Protein AF-H6RFA7-F1 (afdb_monomer_lite)

Secondary structure (DSSP, 8-state):
-------EEEEEE--EEEEETTEEEEEEEEEEEEEEETTEEEEEEEEEEEEEETTT--EEEEEEEEEEEEEEESSSSEEEEEEEE--SEE-TTS-----GGG-SEEEEEEE--

Foldseek 3Di:
DDPPQPKDKDWDWDWDWDDDPQKIKIKIWTKIWIDRGVFKIKIWTKMWMWIARPVVRDIHTAWIWTKIKMKGDPDPFKIKMKMAIDTPDGDPPPPPDPDVRPDRMDIDIGGHD

Structure (mmCIF, N/CA/C/O backbone):
data_AF-H6RFA7-F1
#
_entry.id   AF-H6RFA7-F1
#
loop_
_atom_site.group_PDB
_atom_site.id
_atom_site.type_symbol
_atom_site.label_atom_id
_atom_site.label_alt_id
_atom_site.label_comp_id
_atom_site.label_asym_id
_atom_site.label_entity_id
_atom_site.label_seq_id
_atom_site.pdbx_PDB_ins_code
_atom_site.Cartn_x
_atom_site.Cartn_y
_atom_site.Cartn_z
_atom_site.occupancy
_atom_site.B_iso_or_equiv
_atom_site.auth_seq_id
_atom_site.auth_comp_id
_atom_site.auth_asym_id
_atom_site.auth_atom_id
_atom_site.pdbx_PDB_model_num
ATOM 1 N N . MET A 1 1 ? -9.855 -0.961 38.228 1.00 38.34 1 MET A N 1
ATOM 2 C CA . MET A 1 1 ? -9.741 -1.545 36.874 1.00 38.34 1 MET A CA 1
ATOM 3 C C . MET A 1 1 ? -9.277 -0.447 35.928 1.00 38.34 1 MET A C 1
ATOM 5 O O . MET A 1 1 ? -10.083 0.374 35.522 1.00 38.34 1 MET A O 1
ATOM 9 N N . GLY 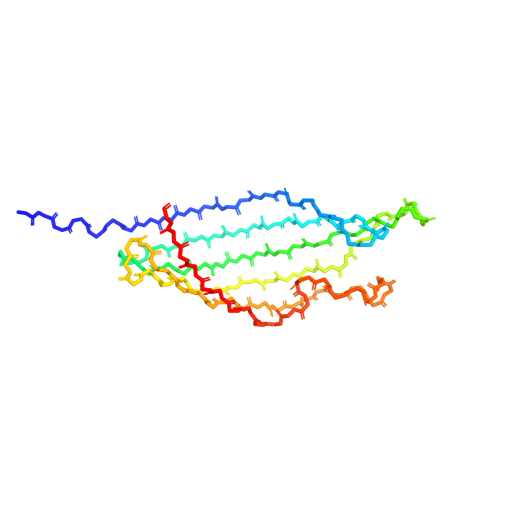A 1 2 ? -7.968 -0.342 35.689 1.00 34.75 2 GLY A N 1
ATOM 10 C CA . GLY A 1 2 ? -7.405 0.708 34.838 1.00 34.75 2 GLY A CA 1
ATOM 11 C C . GLY A 1 2 ? -7.477 0.302 33.371 1.00 34.75 2 GLY A C 1
ATOM 12 O O . GLY A 1 2 ? -6.811 -0.646 32.959 1.00 34.75 2 GLY A O 1
ATOM 13 N N . THR A 1 3 ? -8.279 1.000 32.574 1.00 41.69 3 THR A N 1
ATOM 14 C CA . THR A 1 3 ? -8.245 0.885 31.115 1.00 41.69 3 THR A CA 1
ATOM 15 C C . THR A 1 3 ? -6.949 1.508 30.612 1.00 41.69 3 THR A C 1
ATOM 17 O O . THR A 1 3 ? -6.880 2.705 30.350 1.00 41.69 3 THR A O 1
ATOM 20 N N . SER A 1 4 ? -5.900 0.694 30.490 1.00 42.69 4 SER A N 1
ATOM 21 C CA . SER A 1 4 ? -4.739 1.044 29.677 1.00 42.69 4 SER A CA 1
ATOM 22 C C . SER A 1 4 ? -5.221 1.255 28.235 1.00 42.69 4 SER A C 1
ATOM 24 O O . SER A 1 4 ? -5.472 0.302 27.486 1.00 42.69 4 SER A O 1
ATOM 26 N N . LEU A 1 5 ? -5.404 2.523 27.863 1.00 53.88 5 LEU A N 1
ATOM 27 C CA . LEU A 1 5 ? -5.367 3.002 26.484 1.00 53.88 5 LEU A CA 1
ATOM 28 C C . LEU A 1 5 ? -3.914 2.859 26.030 1.00 53.88 5 LEU A C 1
ATOM 30 O O . LEU A 1 5 ? -3.121 3.792 26.087 1.00 53.88 5 LEU A O 1
ATOM 34 N N . GLY A 1 6 ? -3.522 1.625 25.720 1.00 57.94 6 GLY A N 1
ATOM 35 C CA . GLY A 1 6 ? -2.180 1.315 25.257 1.00 57.94 6 GLY A CA 1
ATOM 36 C C . GLY A 1 6 ? -2.019 1.820 23.834 1.00 57.94 6 GLY A C 1
ATOM 37 O O . GLY A 1 6 ? -2.278 1.071 22.894 1.00 57.94 6 GLY A O 1
ATOM 38 N N . TYR A 1 7 ? -1.625 3.082 23.686 1.00 69.75 7 TYR A N 1
ATOM 39 C CA . TYR A 1 7 ? -1.126 3.604 22.423 1.00 69.75 7 TYR A CA 1
ATOM 40 C C . TYR A 1 7 ? 0.082 2.767 21.996 1.00 69.75 7 TYR A C 1
ATOM 42 O O . TYR A 1 7 ? 0.951 2.464 22.818 1.00 69.75 7 TYR A O 1
ATOM 50 N N . LYS A 1 8 ? 0.135 2.369 20.725 1.00 83.75 8 LYS A N 1
ATOM 51 C CA . LYS A 1 8 ? 1.265 1.609 20.175 1.00 83.75 8 LYS A CA 1
ATOM 52 C C . LYS A 1 8 ? 1.746 2.258 18.892 1.00 83.75 8 LYS A C 1
ATOM 54 O O . LYS A 1 8 ? 0.946 2.564 18.014 1.00 83.75 8 LYS A O 1
ATOM 59 N N . SER A 1 9 ? 3.053 2.438 18.782 1.00 86.44 9 SER A N 1
ATOM 60 C CA . SER A 1 9 ? 3.719 2.840 17.547 1.00 86.44 9 SER A CA 1
ATOM 61 C C . SER A 1 9 ? 4.681 1.744 17.114 1.00 86.44 9 SER A C 1
ATOM 63 O O . SER A 1 9 ? 5.402 1.198 17.949 1.00 86.44 9 SER A O 1
ATOM 65 N N . SER A 1 10 ? 4.720 1.441 15.822 1.00 90.69 10 SER A N 1
ATOM 66 C CA . SER A 1 10 ? 5.662 0.480 15.249 1.00 90.69 10 SER A CA 1
ATOM 67 C C . SER A 1 10 ? 6.163 0.961 13.896 1.00 90.69 10 SER A C 1
ATOM 69 O O . SER A 1 10 ? 5.398 1.529 13.118 1.00 90.69 10 SER A O 1
ATOM 71 N N . LEU A 1 11 ? 7.427 0.681 13.600 1.00 88.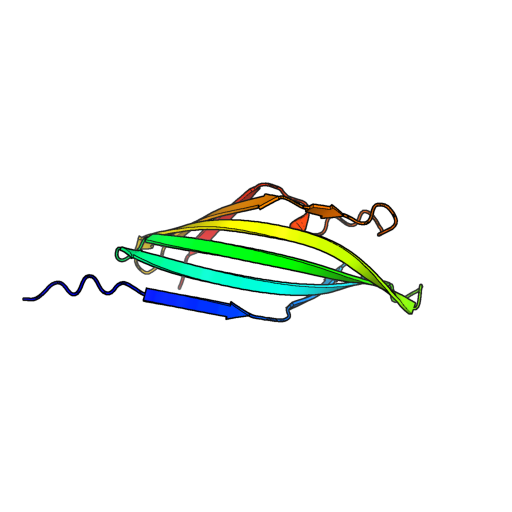69 11 LEU A N 1
ATOM 72 C CA . LEU A 1 11 ? 8.002 0.848 12.272 1.00 88.69 11 LEU A CA 1
ATOM 73 C C . LEU A 1 11 ? 8.131 -0.533 11.626 1.00 88.69 11 LEU A C 1
ATOM 75 O O . LEU A 1 11 ? 8.729 -1.434 12.208 1.00 88.69 11 LEU A O 1
ATOM 79 N N . GLN A 1 12 ? 7.559 -0.695 10.440 1.00 86.19 12 GLN A N 1
ATOM 80 C CA . GLN A 1 12 ? 7.626 -1.905 9.637 1.00 86.19 12 GLN A CA 1
ATOM 81 C C . GLN A 1 12 ? 8.448 -1.610 8.385 1.00 86.19 12 GLN A C 1
ATOM 83 O O . GLN A 1 12 ? 8.031 -0.834 7.530 1.00 86.19 12 GLN A O 1
ATOM 88 N N . GLY A 1 13 ? 9.618 -2.232 8.296 1.00 88.69 13 GLY A N 1
ATOM 89 C CA . GLY A 1 13 ? 10.430 -2.284 7.085 1.00 88.69 13 GLY A CA 1
ATOM 90 C C . GLY A 1 13 ? 10.468 -3.710 6.548 1.00 88.69 13 GLY A C 1
ATOM 91 O O . GLY A 1 13 ? 10.364 -4.660 7.328 1.00 88.69 13 GLY A O 1
ATOM 92 N N . GLY A 1 14 ? 10.627 -3.879 5.240 1.00 87.06 14 GLY A N 1
ATOM 93 C CA . GLY A 1 14 ? 10.772 -5.209 4.660 1.00 87.06 14 GLY A CA 1
ATOM 94 C C . GLY A 1 14 ? 11.245 -5.199 3.218 1.00 87.06 14 GLY A C 1
ATOM 95 O O . GLY A 1 14 ? 11.379 -4.150 2.595 1.00 87.06 14 GLY A O 1
ATOM 96 N N . ILE A 1 15 ? 11.481 -6.403 2.707 1.00 86.81 15 ILE A N 1
ATOM 97 C CA . ILE A 1 15 ? 11.696 -6.676 1.290 1.00 86.81 15 ILE A CA 1
ATOM 98 C C . ILE A 1 15 ? 10.753 -7.826 0.943 1.00 86.81 15 ILE A C 1
ATOM 100 O O . ILE A 1 15 ? 10.861 -8.911 1.513 1.00 86.81 15 ILE A O 1
ATOM 104 N N . SER A 1 16 ? 9.810 -7.570 0.046 1.00 83.12 16 SER A N 1
ATOM 105 C CA . SER A 1 16 ? 8.929 -8.574 -0.535 1.00 83.12 16 SER A CA 1
ATOM 106 C C . SER A 1 16 ? 9.411 -8.866 -1.946 1.00 83.12 16 SER A C 1
ATOM 108 O O . SER A 1 16 ? 9.670 -7.949 -2.721 1.00 83.12 16 SER A O 1
ATOM 110 N N . ARG A 1 17 ? 9.566 -10.145 -2.274 1.00 84.19 17 ARG A N 1
ATOM 111 C CA . ARG A 1 17 ? 9.975 -10.595 -3.601 1.00 84.19 17 ARG A CA 1
ATOM 112 C C . ARG A 1 17 ? 8.857 -11.444 -4.173 1.00 84.19 17 ARG A C 1
ATOM 114 O O . ARG A 1 17 ? 8.489 -12.455 -3.577 1.00 84.19 17 ARG A O 1
ATOM 121 N N . SER A 1 18 ? 8.350 -11.056 -5.328 1.00 82.00 18 SER A N 1
ATOM 122 C CA . SER A 1 18 ? 7.327 -11.791 -6.059 1.00 82.00 18 SER A CA 1
ATOM 123 C C . SER A 1 18 ? 7.753 -11.975 -7.512 1.00 82.00 18 SER A C 1
ATOM 125 O O . SER A 1 18 ? 8.694 -11.351 -8.001 1.00 82.00 18 SER A O 1
ATOM 127 N N . ARG A 1 19 ? 7.100 -12.907 -8.203 1.00 79.12 19 ARG A N 1
ATOM 128 C CA . ARG A 1 19 ? 7.314 -13.141 -9.630 1.00 79.12 19 ARG A CA 1
ATOM 129 C C . ARG A 1 19 ? 6.005 -12.878 -10.353 1.00 79.12 19 ARG A C 1
ATOM 131 O O . ARG A 1 19 ? 4.987 -13.460 -9.986 1.00 79.12 19 ARG A O 1
ATOM 138 N N . VAL A 1 20 ? 6.045 -12.035 -11.378 1.00 73.88 20 VAL A N 1
ATOM 139 C CA . VAL A 1 20 ? 4.888 -11.704 -12.213 1.00 73.88 20 VAL A CA 1
ATOM 140 C C . VAL A 1 20 ? 5.261 -12.012 -13.659 1.00 73.88 20 VAL A C 1
ATOM 142 O O . VAL A 1 20 ? 6.051 -11.310 -14.280 1.00 73.88 20 VAL A O 1
ATOM 145 N N . GLY A 1 21 ? 4.747 -13.124 -14.189 1.00 76.94 21 GLY A N 1
ATOM 146 C CA . GLY A 1 21 ? 5.166 -13.626 -15.499 1.00 76.94 21 GLY A CA 1
ATOM 147 C C . GLY A 1 21 ? 6.661 -13.975 -15.532 1.00 76.94 21 GLY A C 1
ATOM 148 O O . GLY A 1 21 ? 7.140 -14.779 -14.723 1.00 76.94 21 GLY A O 1
ATOM 149 N N . ASN A 1 22 ? 7.395 -13.379 -16.478 1.00 77.81 22 ASN A N 1
ATOM 150 C CA . ASN A 1 22 ? 8.846 -13.549 -16.594 1.00 77.81 22 ASN A CA 1
ATOM 151 C C . ASN A 1 22 ? 9.654 -12.473 -15.849 1.00 77.81 22 ASN A C 1
ATOM 153 O O . ASN A 1 22 ? 10.880 -12.480 -15.907 1.00 77.81 22 ASN A O 1
ATOM 157 N N . ASP A 1 23 ? 8.980 -11.587 -15.119 1.00 77.44 23 ASP A N 1
ATOM 158 C CA . ASP A 1 23 ? 9.619 -10.519 -14.368 1.00 77.44 23 ASP A CA 1
ATOM 159 C C . ASP A 1 23 ? 9.660 -10.858 -12.877 1.00 77.44 23 ASP A C 1
ATOM 161 O O . ASP A 1 23 ? 8.731 -11.430 -12.293 1.00 77.44 23 ASP A O 1
ATOM 165 N N . GLU A 1 24 ? 10.772 -10.507 -12.247 1.00 84.25 24 GLU A N 1
ATOM 166 C CA . GLU A 1 24 ? 10.936 -10.561 -10.805 1.00 84.25 24 GLU A CA 1
ATOM 167 C C . GLU A 1 24 ? 10.694 -9.169 -10.227 1.00 84.25 24 GLU A C 1
ATOM 169 O O . GLU A 1 24 ? 11.315 -8.192 -10.642 1.00 84.25 24 GLU A O 1
ATOM 174 N N . VAL A 1 25 ? 9.798 -9.082 -9.253 1.00 84.38 25 VAL A N 1
ATOM 175 C CA . VAL A 1 25 ? 9.381 -7.836 -8.622 1.00 84.38 25 VAL A CA 1
ATOM 176 C C . VAL A 1 25 ? 9.885 -7.825 -7.188 1.00 84.38 25 VAL A C 1
ATOM 178 O O . VAL A 1 25 ? 9.682 -8.777 -6.433 1.00 84.38 25 VAL A O 1
ATOM 181 N N . VAL A 1 26 ? 10.545 -6.738 -6.806 1.00 86.25 26 VAL A N 1
ATOM 182 C CA . VAL A 1 26 ? 11.020 -6.501 -5.446 1.00 86.25 26 VAL A CA 1
ATOM 183 C C . VAL A 1 26 ? 10.362 -5.240 -4.915 1.00 86.25 26 VAL A C 1
ATOM 185 O O . VAL A 1 26 ? 10.583 -4.150 -5.437 1.00 86.25 26 VAL A O 1
ATOM 188 N N . GLU A 1 27 ? 9.579 -5.390 -3.856 1.00 87.00 27 GLU A N 1
ATOM 189 C CA . GLU A 1 27 ? 8.915 -4.302 -3.150 1.00 87.00 27 GLU A CA 1
ATOM 190 C C . GLU A 1 27 ? 9.582 -4.080 -1.796 1.00 87.00 27 GLU A C 1
ATOM 192 O O . GLU A 1 27 ? 9.916 -5.028 -1.085 1.00 87.00 27 GLU A O 1
ATOM 197 N N . PHE A 1 28 ? 9.770 -2.825 -1.413 1.00 89.31 28 PHE A N 1
ATOM 198 C CA . PHE A 1 28 ? 10.409 -2.463 -0.148 1.00 89.31 28 PHE A CA 1
ATOM 199 C C . PHE A 1 28 ? 9.555 -1.421 0.580 1.00 89.31 28 PHE A C 1
ATOM 201 O O . PHE A 1 28 ? 9.693 -0.216 0.352 1.00 89.31 28 PHE A O 1
ATOM 208 N N . PRO A 1 29 ? 8.622 -1.867 1.437 1.00 89.56 29 PRO A N 1
ATOM 209 C CA . PRO A 1 29 ? 7.823 -0.969 2.252 1.00 89.56 29 PRO A CA 1
ATOM 210 C C . PRO A 1 29 ? 8.627 -0.448 3.451 1.00 89.56 29 PRO A C 1
ATOM 212 O O . PRO A 1 29 ? 9.320 -1.208 4.128 1.00 89.56 29 PRO A O 1
ATOM 215 N N . LEU A 1 30 ? 8.460 0.837 3.761 1.00 91.88 30 LEU A N 1
ATOM 216 C CA . LEU A 1 30 ? 8.832 1.452 5.033 1.00 91.88 30 LEU A CA 1
ATOM 217 C C . LEU A 1 30 ? 7.607 2.177 5.596 1.00 91.88 30 LEU A C 1
ATOM 219 O O . LEU A 1 30 ? 7.278 3.280 5.164 1.00 91.88 30 LEU A O 1
ATOM 223 N N . ILE A 1 31 ? 6.925 1.541 6.548 1.00 92.12 31 ILE A N 1
ATOM 224 C CA . ILE A 1 31 ? 5.620 1.952 7.070 1.00 92.12 31 ILE A CA 1
ATOM 225 C C . ILE A 1 31 ? 5.709 2.224 8.567 1.00 92.12 31 ILE A C 1
ATOM 227 O O . ILE A 1 31 ? 6.000 1.338 9.367 1.00 92.12 31 ILE A O 1
ATOM 231 N N . PHE A 1 32 ? 5.392 3.446 8.964 1.00 93.38 32 PHE A N 1
ATOM 232 C CA . PHE A 1 32 ? 5.098 3.788 10.343 1.00 93.38 32 PHE A CA 1
ATOM 233 C C . PHE A 1 32 ? 3.618 3.534 10.631 1.00 93.38 32 PHE A C 1
ATOM 235 O O . PHE A 1 32 ? 2.744 3.972 9.886 1.00 93.38 32 PHE A O 1
ATOM 242 N N . ARG A 1 33 ? 3.322 2.844 11.729 1.00 93.06 33 ARG A N 1
ATOM 243 C CA . ARG A 1 33 ? 1.963 2.529 12.170 1.00 93.06 33 ARG A CA 1
ATOM 244 C C . ARG A 1 33 ? 1.742 3.070 13.573 1.00 93.06 33 ARG A C 1
ATOM 246 O O . ARG A 1 33 ? 2.562 2.852 14.463 1.00 93.06 33 ARG A O 1
ATOM 253 N N . TYR A 1 34 ? 0.611 3.735 13.764 1.00 91.00 34 TYR A N 1
ATOM 254 C CA . TYR A 1 34 ? 0.171 4.300 15.028 1.00 91.00 34 TYR A CA 1
ATOM 255 C C . TYR A 1 34 ? -1.229 3.803 15.380 1.00 91.00 34 TYR A C 1
ATOM 257 O O . TYR A 1 34 ? -2.188 3.976 14.629 1.00 91.00 34 TYR A O 1
ATOM 265 N N . GLN A 1 35 ? -1.349 3.192 16.550 1.00 90.06 35 GLN A N 1
ATOM 266 C CA . GLN A 1 35 ? -2.604 2.740 17.123 1.00 90.06 35 GLN A CA 1
ATOM 267 C C . GLN A 1 35 ? -3.043 3.725 18.208 1.00 90.06 35 GLN A C 1
ATOM 269 O O . GLN A 1 35 ? -2.555 3.671 19.338 1.00 90.06 35 GLN A O 1
ATOM 274 N N . ALA A 1 36 ? -3.969 4.618 17.851 1.00 77.31 36 ALA A N 1
ATOM 275 C CA . ALA A 1 36 ? -4.542 5.605 18.767 1.00 77.31 36 ALA A CA 1
ATOM 276 C C . ALA A 1 36 ? -5.544 4.972 19.744 1.00 77.31 36 ALA A C 1
ATOM 278 O O . ALA A 1 36 ? -5.711 5.416 20.876 1.00 77.31 36 ALA A O 1
ATOM 279 N N . THR A 1 37 ? -6.253 3.934 19.301 1.00 83.75 37 THR A N 1
ATOM 280 C CA . THR A 1 37 ? -7.302 3.262 20.073 1.00 83.75 37 THR A CA 1
ATOM 281 C C . THR A 1 37 ? -7.255 1.765 19.792 1.00 83.75 37 THR A C 1
ATOM 283 O O . THR A 1 37 ? -6.829 1.328 18.720 1.00 83.75 37 THR A O 1
ATOM 286 N N . LYS A 1 38 ? -7.673 0.942 20.761 1.00 82.94 38 LYS A N 1
ATOM 287 C CA . LYS A 1 38 ? -7.804 -0.502 20.529 1.00 82.94 38 LYS A CA 1
ATOM 288 C C . LYS A 1 38 ? -8.729 -0.729 19.331 1.00 82.94 38 LYS A C 1
ATOM 290 O O . LYS A 1 38 ? -9.827 -0.192 19.294 1.00 82.94 38 LYS A O 1
ATOM 295 N N . GLY A 1 39 ? -8.239 -1.482 18.353 1.00 86.44 39 GLY A N 1
ATOM 296 C CA . GLY A 1 39 ? -8.951 -1.771 17.113 1.00 86.44 39 GLY A CA 1
ATOM 297 C C . GLY A 1 39 ? -8.878 -0.712 16.007 1.00 86.44 39 GLY A C 1
ATOM 298 O O . GLY A 1 39 ? -9.374 -0.991 14.930 1.00 86.44 39 GLY A O 1
ATOM 299 N N . ILE A 1 40 ? -8.241 0.452 16.192 1.00 90.19 40 ILE A N 1
ATOM 300 C CA . ILE A 1 40 ? -8.029 1.417 15.094 1.00 90.19 40 ILE A CA 1
ATOM 301 C C . ILE A 1 40 ? -6.547 1.763 14.996 1.00 90.19 40 ILE A C 1
ATOM 303 O O . ILE A 1 40 ? -5.964 2.305 15.939 1.00 90.19 40 ILE A O 1
ATOM 307 N N . SER A 1 41 ? -5.941 1.487 13.842 1.00 91.44 41 SER A N 1
ATOM 308 C CA . SER A 1 41 ? -4.566 1.891 13.549 1.00 91.44 41 SER A CA 1
ATOM 309 C C . SER A 1 41 ? -4.484 2.674 12.252 1.00 91.44 41 SER A C 1
ATOM 311 O O . SER A 1 41 ? -4.954 2.207 11.220 1.00 91.44 41 SER A O 1
ATOM 313 N N . ALA A 1 42 ? -3.838 3.831 12.304 1.00 93.00 42 ALA A N 1
ATOM 314 C CA . ALA A 1 42 ? -3.426 4.565 11.121 1.00 93.00 42 ALA A CA 1
ATOM 315 C C . ALA A 1 42 ? -1.992 4.172 10.760 1.00 93.00 42 ALA A C 1
ATOM 317 O O . ALA A 1 42 ? -1.187 3.836 11.633 1.00 93.00 42 ALA A O 1
ATOM 318 N N . TYR A 1 43 ? -1.649 4.228 9.484 1.00 92.12 43 TYR A N 1
ATOM 319 C CA . TYR A 1 43 ? -0.281 4.043 9.033 1.00 92.12 43 TYR A CA 1
ATOM 320 C C . TYR A 1 43 ? 0.060 5.010 7.909 1.00 92.12 43 TYR A C 1
ATOM 322 O O . TYR A 1 43 ? -0.814 5.476 7.184 1.00 92.12 43 TYR A O 1
ATOM 330 N N . LEU A 1 44 ? 1.343 5.329 7.801 1.00 94.31 44 LEU A N 1
ATOM 331 C CA . LEU A 1 44 ? 1.910 6.182 6.770 1.00 94.31 44 LEU A CA 1
ATOM 332 C C . LEU A 1 44 ? 3.327 5.722 6.454 1.00 94.31 44 LEU A C 1
ATOM 334 O O . LEU A 1 44 ? 4.012 5.164 7.307 1.00 94.31 44 LEU A O 1
ATOM 338 N N . GLY A 1 45 ? 3.790 5.964 5.244 1.00 93.00 45 GLY A N 1
ATOM 339 C CA . GLY A 1 45 ? 5.128 5.562 4.865 1.00 93.00 45 GLY A CA 1
ATOM 340 C C . GLY A 1 45 ? 5.364 5.679 3.382 1.00 93.00 45 GLY A C 1
ATOM 341 O O . GLY A 1 45 ? 4.668 6.408 2.679 1.00 93.00 45 GLY A O 1
ATOM 342 N N . VAL A 1 46 ? 6.355 4.941 2.916 1.00 91.75 46 VAL A N 1
ATOM 343 C CA . VAL A 1 46 ? 6.724 4.886 1.509 1.00 91.75 46 VAL A CA 1
ATOM 344 C C . VAL A 1 46 ? 6.851 3.438 1.082 1.00 91.75 46 VAL A C 1
ATOM 346 O O . VAL A 1 46 ? 7.281 2.579 1.851 1.00 91.75 46 VAL A O 1
ATOM 349 N N . GLN A 1 47 ? 6.450 3.166 -0.146 1.00 89.12 47 GLN A N 1
ATOM 350 C CA . GLN A 1 47 ? 6.641 1.885 -0.799 1.00 89.12 47 GLN A CA 1
ATOM 351 C C . GLN A 1 47 ? 7.381 2.155 -2.093 1.00 89.12 47 GLN A C 1
ATOM 353 O O . GLN A 1 47 ? 7.051 3.099 -2.810 1.00 89.12 47 GLN A O 1
ATOM 358 N N . GLY A 1 48 ? 8.394 1.354 -2.379 1.00 87.56 48 GLY A N 1
ATOM 359 C CA . GLY A 1 48 ? 9.034 1.390 -3.678 1.00 87.56 48 GLY A CA 1
ATOM 360 C C . GLY A 1 48 ? 9.103 0.011 -4.294 1.00 87.56 48 GLY A C 1
ATOM 361 O O . GLY A 1 48 ? 8.937 -1.004 -3.610 1.00 87.56 48 GLY A O 1
ATOM 362 N N . GLN A 1 49 ? 9.344 0.011 -5.598 1.00 87.00 49 GLN A N 1
ATOM 363 C CA . GLN A 1 49 ? 9.399 -1.187 -6.406 1.00 87.00 49 GLN A CA 1
ATOM 364 C C . GLN A 1 49 ? 10.550 -1.130 -7.399 1.00 87.00 49 GLN A C 1
ATOM 366 O O . GLN A 1 49 ? 10.804 -0.118 -8.056 1.00 87.00 49 GLN A O 1
ATOM 371 N N . VAL A 1 50 ? 11.239 -2.259 -7.505 1.00 86.19 50 VAL A N 1
ATOM 372 C CA . VAL A 1 50 ? 12.206 -2.543 -8.557 1.00 86.19 50 VAL A CA 1
ATOM 373 C C . VAL A 1 50 ? 11.737 -3.790 -9.285 1.00 86.19 50 VAL A C 1
ATOM 375 O O . VAL A 1 50 ? 11.331 -4.769 -8.663 1.00 86.19 50 VAL A O 1
ATOM 378 N N . VAL A 1 51 ? 11.827 -3.761 -10.606 1.00 82.25 51 VAL A N 1
ATOM 379 C CA . VAL A 1 51 ? 11.560 -4.907 -11.465 1.00 82.25 51 VAL A CA 1
ATOM 380 C C . VAL A 1 51 ? 12.860 -5.343 -12.115 1.00 82.25 51 VAL A C 1
ATOM 382 O O . VAL A 1 51 ? 13.648 -4.525 -12.588 1.00 82.25 51 VAL A O 1
ATOM 385 N N . ARG A 1 52 ? 13.086 -6.651 -12.138 1.00 78.81 52 ARG A N 1
ATOM 386 C CA . ARG A 1 52 ? 14.163 -7.291 -12.877 1.00 78.81 52 ARG A CA 1
ATOM 387 C C . ARG A 1 52 ? 13.556 -8.153 -13.974 1.00 78.81 52 ARG A C 1
ATOM 389 O O . ARG A 1 52 ? 12.960 -9.189 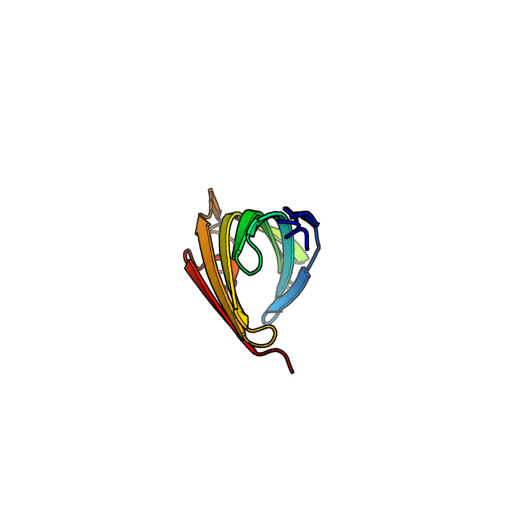-13.681 1.00 78.81 52 ARG A O 1
ATOM 396 N N . GLY A 1 53 ? 13.749 -7.746 -15.224 1.00 71.44 53 GLY A N 1
ATOM 397 C CA . GLY A 1 53 ? 13.375 -8.579 -16.363 1.00 71.44 53 GLY A CA 1
ATOM 398 C C . GLY A 1 53 ? 14.349 -9.742 -16.504 1.00 71.44 53 GLY A C 1
ATOM 399 O O . GLY A 1 53 ? 15.561 -9.521 -16.611 1.00 71.44 53 GLY A O 1
ATOM 400 N N . LEU A 1 54 ? 13.849 -10.981 -16.494 1.00 64.69 54 LEU A N 1
ATOM 401 C CA . LEU A 1 54 ? 14.711 -12.158 -16.658 1.00 64.69 54 LEU A CA 1
ATOM 402 C C . LEU A 1 54 ? 15.340 -12.214 -18.060 1.00 64.69 54 LEU A C 1
ATOM 404 O O . LEU A 1 54 ? 16.461 -12.697 -18.192 1.00 64.69 54 LEU A O 1
ATOM 408 N N . ASP A 1 55 ? 14.678 -11.634 -19.068 1.00 63.09 55 ASP A N 1
ATOM 409 C CA . ASP A 1 55 ? 15.166 -11.599 -20.455 1.00 63.09 55 ASP A CA 1
ATOM 410 C C . ASP A 1 55 ? 16.061 -10.385 -20.758 1.00 63.09 55 ASP A C 1
ATOM 412 O O . ASP A 1 55 ? 16.924 -10.442 -21.631 1.00 63.09 55 ASP A O 1
ATOM 416 N N . THR A 1 56 ? 15.893 -9.275 -20.032 1.00 63.09 56 THR A N 1
ATOM 417 C CA . THR A 1 56 ? 16.640 -8.024 -20.262 1.00 63.09 56 THR A CA 1
ATOM 418 C C . THR A 1 56 ? 17.816 -7.836 -19.306 1.00 63.09 56 THR A C 1
ATOM 420 O O . THR A 1 56 ? 18.596 -6.903 -19.481 1.00 63.09 56 THR A O 1
ATOM 423 N N . SER A 1 57 ? 17.981 -8.719 -18.310 1.00 59.88 57 SER A N 1
ATOM 424 C CA . SER A 1 57 ? 19.056 -8.713 -17.296 1.00 59.88 57 SER A CA 1
ATOM 425 C C . SER A 1 57 ? 19.164 -7.440 -16.438 1.00 59.88 57 SER A C 1
ATOM 427 O O . SER A 1 57 ? 19.982 -7.392 -15.517 1.00 59.88 57 SER A O 1
ATOM 429 N N . GLY A 1 58 ? 18.356 -6.414 -16.710 1.00 69.38 58 GLY A N 1
ATOM 430 C CA . GLY A 1 58 ? 18.413 -5.106 -16.072 1.00 69.38 58 GLY A CA 1
ATOM 431 C C . GLY A 1 58 ? 17.518 -5.020 -14.842 1.00 69.38 58 GLY A C 1
ATOM 432 O O . GLY A 1 58 ? 16.366 -5.450 -14.868 1.00 69.38 58 GLY A O 1
ATOM 433 N N . LEU A 1 59 ? 18.054 -4.433 -13.771 1.00 74.94 59 LEU A N 1
ATOM 434 C CA . LEU A 1 59 ? 17.263 -3.928 -12.653 1.00 74.94 59 LEU A CA 1
ATOM 435 C C . LEU A 1 59 ? 16.736 -2.545 -13.028 1.00 74.94 59 LEU A C 1
ATOM 437 O O . LEU A 1 59 ? 17.515 -1.655 -13.365 1.00 74.94 59 LEU A O 1
ATOM 441 N N . MET A 1 60 ? 15.425 -2.361 -12.950 1.00 79.12 60 MET A N 1
ATOM 442 C CA . MET A 1 60 ? 14.771 -1.098 -13.243 1.00 79.12 60 MET A CA 1
ATOM 443 C C . MET A 1 60 ? 13.926 -0.675 -12.051 1.00 79.12 60 MET A C 1
ATOM 445 O O . MET A 1 60 ? 13.042 -1.403 -11.612 1.00 79.12 60 MET A O 1
ATOM 449 N N . PHE A 1 61 ? 14.188 0.521 -11.531 1.00 81.50 61 PHE A N 1
ATOM 450 C CA . PHE A 1 61 ? 13.299 1.136 -10.556 1.00 81.50 61 PHE A CA 1
ATOM 451 C C . PHE A 1 61 ? 12.001 1.537 -11.261 1.00 81.50 61 PHE A C 1
ATOM 453 O O . PHE A 1 61 ? 12.046 2.248 -12.271 1.00 81.50 61 PHE A O 1
ATOM 460 N N . THR A 1 62 ? 10.865 1.051 -10.765 1.00 78.69 62 THR A N 1
ATOM 461 C CA . THR A 1 62 ? 9.572 1.199 -11.445 1.00 78.69 62 THR A CA 1
ATOM 462 C C . THR A 1 62 ? 8.679 2.212 -10.766 1.00 78.69 62 THR A C 1
ATOM 464 O O . THR A 1 62 ? 8.097 3.047 -11.456 1.00 78.69 62 THR A O 1
ATOM 467 N N . GLU A 1 63 ? 8.607 2.189 -9.436 1.00 82.94 63 GLU A N 1
ATOM 468 C CA . GLU A 1 63 ? 7.662 3.021 -8.703 1.00 82.94 63 GLU A CA 1
ATOM 469 C C . GLU A 1 63 ? 8.186 3.432 -7.326 1.00 82.94 63 GLU A C 1
ATOM 471 O O . GLU A 1 63 ? 8.838 2.654 -6.627 1.00 82.94 63 GLU A O 1
ATOM 476 N N . PHE A 1 64 ? 7.867 4.662 -6.926 1.00 85.19 64 PHE A N 1
ATOM 477 C CA . PHE A 1 64 ? 7.947 5.117 -5.541 1.00 85.19 64 PHE A CA 1
ATOM 478 C C . PHE A 1 64 ? 6.645 5.820 -5.173 1.00 85.19 64 PHE A C 1
ATOM 480 O O . PHE A 1 64 ? 6.251 6.789 -5.827 1.00 85.19 64 PHE A O 1
ATOM 487 N N . ALA A 1 65 ? 6.000 5.352 -4.111 1.00 87.44 65 ALA A N 1
ATOM 488 C CA . ALA A 1 65 ? 4.694 5.819 -3.688 1.00 87.44 65 ALA A CA 1
ATOM 489 C C . ALA A 1 65 ? 4.655 6.030 -2.167 1.00 87.44 65 ALA A C 1
ATOM 491 O O . ALA A 1 65 ? 4.688 5.065 -1.392 1.00 87.44 65 ALA A O 1
ATOM 492 N N . PRO A 1 66 ? 4.535 7.286 -1.704 1.00 89.62 66 PRO A N 1
ATOM 493 C CA . PRO A 1 66 ? 3.938 7.582 -0.418 1.00 89.62 66 PRO A CA 1
ATOM 494 C C . PRO A 1 66 ? 2.624 6.827 -0.247 1.00 89.62 66 PRO A C 1
ATOM 496 O O . PRO A 1 66 ? 1.774 6.790 -1.141 1.00 89.62 66 PRO A O 1
ATOM 499 N N . THR A 1 67 ? 2.459 6.231 0.923 1.00 90.31 67 THR A N 1
ATOM 500 C CA . THR A 1 67 ? 1.244 5.526 1.290 1.00 90.31 67 THR A CA 1
ATOM 501 C C . THR A 1 67 ? 0.764 5.966 2.654 1.00 90.31 67 THR A C 1
ATOM 503 O O . THR A 1 67 ? 1.553 6.293 3.540 1.00 90.31 67 THR A O 1
ATOM 506 N N . MET A 1 68 ? -0.548 5.964 2.820 1.00 93.62 68 MET A N 1
ATOM 507 C CA . MET A 1 68 ? -1.198 6.137 4.105 1.00 93.62 68 MET A CA 1
ATOM 508 C C . MET A 1 68 ? -2.453 5.285 4.150 1.00 93.62 68 MET A C 1
ATOM 510 O O . MET A 1 68 ? -3.012 4.945 3.113 1.00 93.62 68 MET A O 1
ATOM 514 N N . GLY A 1 69 ? -2.926 4.958 5.337 1.00 93.06 69 GLY A N 1
ATOM 515 C CA . GLY A 1 69 ? -4.147 4.191 5.460 1.00 93.06 69 GLY A CA 1
ATOM 516 C C . GLY A 1 69 ? -4.611 4.046 6.888 1.00 93.06 69 GLY A C 1
ATOM 517 O O . GLY A 1 69 ? -3.965 4.494 7.837 1.00 93.06 69 GLY A O 1
ATOM 518 N N . ILE A 1 70 ? -5.775 3.428 7.015 1.00 93.00 70 ILE A N 1
ATOM 519 C CA . ILE A 1 70 ? -6.428 3.153 8.286 1.00 93.00 70 ILE A CA 1
ATOM 520 C C . ILE A 1 70 ? -6.896 1.703 8.247 1.00 93.00 70 ILE A C 1
ATOM 522 O O . ILE A 1 70 ? -7.569 1.296 7.304 1.00 93.00 70 ILE A O 1
ATOM 526 N N . ASP A 1 71 ? -6.544 0.943 9.279 1.00 91.38 71 ASP A N 1
ATOM 527 C CA . ASP A 1 71 ? -7.094 -0.377 9.574 1.00 91.38 71 ASP A CA 1
ATOM 528 C C . ASP A 1 71 ? -8.037 -0.267 10.782 1.00 91.38 71 ASP A C 1
ATOM 530 O O . ASP A 1 71 ? -7.690 0.335 11.807 1.00 91.38 71 ASP A O 1
ATOM 534 N N . VAL A 1 72 ? -9.207 -0.890 10.668 1.00 90.94 72 VAL A N 1
ATOM 535 C CA . VAL A 1 72 ? -10.214 -1.035 11.717 1.00 90.94 72 VAL A CA 1
ATOM 536 C C . VAL A 1 72 ? -10.448 -2.521 11.971 1.00 90.94 72 VAL A C 1
ATOM 538 O O . VAL A 1 72 ? -10.803 -3.277 11.072 1.00 90.94 72 VAL A O 1
ATOM 541 N N . GLN A 1 73 ? -10.259 -2.942 13.212 1.00 90.81 73 GLN A N 1
ATOM 542 C CA . GLN A 1 73 ? -10.573 -4.272 13.707 1.00 90.81 73 GLN A CA 1
ATOM 543 C C . GLN A 1 73 ? -11.920 -4.210 14.430 1.00 90.81 73 GLN A C 1
ATOM 545 O O . GLN A 1 73 ? -12.027 -3.604 15.497 1.00 90.81 73 GLN A O 1
ATOM 550 N N . PHE A 1 74 ? -12.945 -4.822 13.836 1.00 87.12 74 PHE A N 1
ATOM 551 C CA . PHE A 1 74 ? -14.303 -4.844 14.388 1.00 87.12 74 PHE A CA 1
ATOM 552 C C . PHE A 1 74 ? -14.439 -5.898 15.491 1.00 87.12 74 PHE A C 1
ATOM 554 O O . PHE A 1 74 ? -15.032 -5.635 16.535 1.00 87.12 74 PHE A O 1
ATOM 561 N N . THR A 1 75 ? -13.844 -7.073 15.273 1.00 87.81 75 THR A N 1
ATOM 562 C CA . THR A 1 75 ? -13.700 -8.152 16.263 1.00 87.81 75 THR A CA 1
ATOM 563 C C . THR A 1 75 ? -12.271 -8.696 16.207 1.00 87.81 75 THR A C 1
ATOM 565 O O . THR A 1 75 ? -11.548 -8.396 15.254 1.00 87.81 75 THR A O 1
ATOM 568 N N . PRO A 1 76 ? -11.804 -9.490 17.188 1.00 84.94 76 PRO A N 1
ATOM 569 C CA . PRO A 1 76 ? -10.478 -10.105 17.111 1.00 84.94 76 PRO A CA 1
ATOM 570 C C . PRO A 1 76 ? -10.225 -10.860 15.788 1.00 84.94 76 PRO A C 1
ATOM 572 O O . PRO A 1 76 ? -9.103 -10.838 15.279 1.00 84.94 76 PRO A O 1
ATOM 575 N N . GLU A 1 77 ? -11.282 -11.421 15.202 1.00 90.88 77 GLU A N 1
ATOM 576 C CA . GLU A 1 77 ? -11.295 -12.225 13.980 1.00 90.88 77 GLU A CA 1
ATOM 577 C C . GLU A 1 77 ? -11.520 -11.399 12.706 1.00 90.88 77 GLU A C 1
ATOM 579 O O . GLU A 1 77 ? -11.073 -11.814 11.644 1.00 90.88 77 GLU A O 1
ATOM 584 N N . TRP A 1 78 ? -12.186 -10.242 12.777 1.00 90.75 78 TRP A N 1
ATOM 585 C CA . TRP A 1 78 ? -12.556 -9.446 11.600 1.00 90.75 78 TRP A CA 1
ATOM 586 C C . TRP A 1 78 ? -11.889 -8.076 11.575 1.00 90.75 78 TRP A C 1
ATOM 588 O O . TRP A 1 78 ? -12.048 -7.265 12.493 1.00 90.75 78 TRP A O 1
ATOM 598 N N . ASP A 1 79 ? -11.220 -7.773 10.463 1.00 90.62 79 ASP A N 1
ATOM 599 C CA . ASP A 1 79 ? -10.686 -6.445 10.189 1.00 90.62 79 ASP A CA 1
ATOM 600 C C . ASP A 1 79 ? -10.952 -5.972 8.754 1.00 90.62 79 ASP A C 1
ATOM 602 O O . ASP A 1 79 ? -11.167 -6.754 7.827 1.00 90.62 79 ASP A O 1
ATOM 606 N N . ALA A 1 80 ? -10.969 -4.655 8.582 1.00 92.81 80 ALA A N 1
ATOM 607 C CA . ALA A 1 80 ? -10.981 -4.002 7.285 1.00 92.81 80 ALA A CA 1
ATOM 608 C C . ALA A 1 80 ? -9.997 -2.838 7.279 1.00 92.81 80 ALA A C 1
ATOM 610 O O . ALA A 1 80 ? -9.666 -2.276 8.320 1.00 92.81 80 ALA A O 1
ATOM 611 N N . GLY A 1 81 ? -9.545 -2.452 6.097 1.00 91.75 81 GLY A N 1
ATOM 612 C CA . GLY A 1 81 ? -8.654 -1.324 5.933 1.00 91.75 81 GLY A CA 1
ATOM 613 C C . GLY A 1 81 ? -8.801 -0.669 4.576 1.00 91.75 81 GLY A C 1
ATOM 614 O O . GLY A 1 81 ? -9.174 -1.299 3.585 1.00 91.75 81 GLY A O 1
ATOM 615 N N . ILE A 1 82 ? -8.478 0.616 4.556 1.00 92.69 82 ILE A N 1
ATOM 616 C CA . ILE A 1 82 ? -8.319 1.398 3.340 1.00 92.69 82 ILE A CA 1
ATOM 617 C C . ILE A 1 82 ? -6.895 1.928 3.292 1.00 92.69 82 ILE A C 1
ATOM 619 O O . ILE A 1 82 ? -6.376 2.456 4.279 1.00 92.69 82 ILE A O 1
ATOM 623 N N . GLN A 1 83 ? -6.271 1.765 2.137 1.00 90.56 83 GLN A N 1
ATOM 624 C CA . GLN A 1 83 ? -4.944 2.257 1.837 1.00 90.56 83 GLN A CA 1
ATOM 625 C C . GLN A 1 83 ? -5.038 3.219 0.666 1.00 90.56 83 GLN A C 1
ATOM 627 O O . GLN A 1 83 ? -5.673 2.923 -0.342 1.00 90.56 83 GLN A O 1
ATOM 632 N N . PHE A 1 84 ? -4.357 4.343 0.791 1.00 89.19 84 PHE A N 1
ATOM 633 C CA . PHE A 1 84 ? -4.146 5.309 -0.265 1.00 89.19 84 PHE A CA 1
ATOM 634 C C . PHE A 1 84 ? -2.682 5.283 -0.670 1.00 89.19 84 PHE A C 1
ATOM 636 O O . PHE A 1 84 ? -1.776 5.134 0.161 1.00 89.19 84 PHE A O 1
ATOM 643 N N . MET A 1 85 ? -2.466 5.424 -1.965 1.00 86.94 85 MET A N 1
ATOM 644 C CA . MET A 1 85 ? -1.162 5.411 -2.590 1.00 86.94 85 MET A CA 1
ATOM 645 C C . MET A 1 85 ? -1.099 6.525 -3.621 1.00 86.94 85 MET A C 1
ATOM 647 O O . MET A 1 85 ? -2.009 6.688 -4.428 1.00 86.94 85 MET A O 1
ATOM 651 N N . ALA A 1 86 ? -0.028 7.306 -3.579 1.00 84.44 86 ALA A N 1
ATOM 652 C CA . ALA A 1 86 ? 0.196 8.387 -4.525 1.00 84.44 86 ALA A CA 1
ATOM 653 C C . AL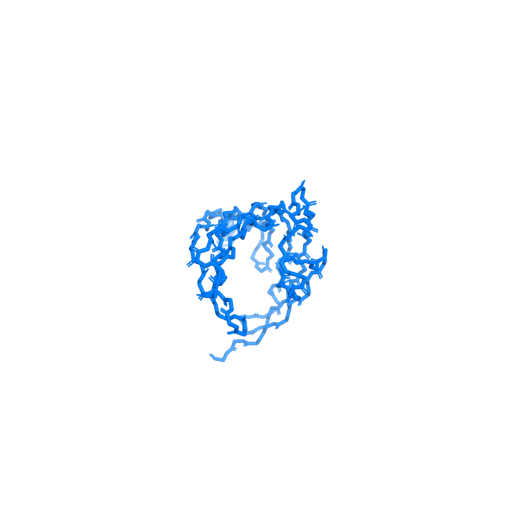A A 1 86 ? 1.567 8.184 -5.175 1.00 84.44 86 ALA A C 1
ATOM 655 O O . ALA A 1 86 ? 2.563 8.582 -4.574 1.00 84.44 86 ALA A O 1
ATOM 656 N N . PRO A 1 87 ? 1.653 7.552 -6.359 1.00 79.56 87 PRO A N 1
ATOM 657 C CA . PRO A 1 87 ? 2.923 7.393 -7.057 1.00 79.56 87 PRO A CA 1
ATOM 658 C C . PRO A 1 87 ? 3.530 8.773 -7.342 1.00 79.56 87 PRO A C 1
ATOM 660 O O . PRO A 1 87 ? 2.922 9.595 -8.024 1.00 79.56 87 PRO A O 1
ATOM 663 N N . VAL A 1 88 ? 4.715 9.051 -6.796 1.00 81.81 88 VAL A N 1
ATOM 664 C CA . VAL A 1 88 ? 5.463 10.301 -7.065 1.00 81.81 88 VAL A CA 1
ATOM 665 C C . VAL A 1 88 ? 6.556 10.094 -8.106 1.00 81.81 88 VAL A C 1
ATOM 667 O O . VAL A 1 88 ? 7.034 11.049 -8.711 1.00 81.81 88 VAL A O 1
ATOM 670 N N . TYR A 1 89 ? 6.940 8.840 -8.326 1.00 78.31 89 TYR A N 1
ATOM 671 C CA . TYR A 1 89 ? 7.783 8.430 -9.432 1.00 78.31 89 TYR A CA 1
ATOM 672 C C . TYR A 1 89 ? 7.181 7.178 -10.050 1.00 78.31 89 TYR A C 1
ATOM 674 O O . TYR A 1 89 ? 6.918 6.210 -9.337 1.00 78.31 89 TYR A O 1
ATOM 682 N N . GLN A 1 90 ? 7.014 7.199 -11.367 1.00 73.94 90 GLN A N 1
ATOM 683 C CA . GLN A 1 90 ? 6.628 6.040 -12.152 1.00 73.94 90 GLN A CA 1
ATOM 684 C C . GLN A 1 90 ? 7.470 6.024 -13.425 1.00 73.94 90 GLN A C 1
ATOM 686 O O . GLN A 1 90 ? 7.488 6.995 -14.184 1.00 73.94 90 GLN A O 1
ATOM 691 N N . ASN A 1 91 ? 8.204 4.939 -13.646 1.00 72.25 91 ASN A N 1
ATOM 692 C CA . ASN A 1 91 ? 9.015 4.788 -14.842 1.00 72.25 91 ASN A CA 1
ATOM 693 C C . ASN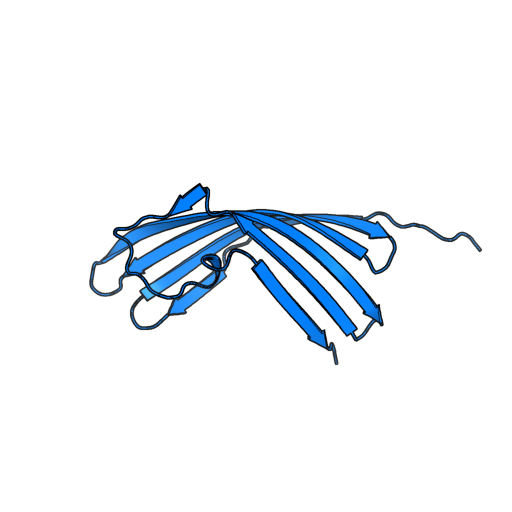 A 1 91 ? 8.144 4.294 -15.999 1.00 72.25 91 ASN A C 1
ATOM 695 O O . ASN A 1 91 ? 7.798 3.119 -16.068 1.00 72.25 91 ASN A O 1
ATOM 699 N N . SER A 1 92 ? 7.821 5.181 -16.936 1.00 66.75 92 SER A N 1
ATOM 700 C CA . SER A 1 92 ? 7.013 4.863 -18.118 1.00 66.75 92 SER A CA 1
ATOM 701 C C . SER A 1 92 ? 7.700 3.925 -19.122 1.00 66.75 92 SER A C 1
ATOM 703 O O . SER A 1 92 ? 7.035 3.430 -20.026 1.00 66.75 92 SER A O 1
ATOM 705 N N . ALA A 1 93 ? 9.011 3.684 -18.987 1.00 63.09 93 ALA A N 1
ATOM 706 C CA . ALA A 1 93 ? 9.738 2.680 -19.768 1.00 63.09 93 ALA A CA 1
ATOM 707 C C . ALA A 1 93 ? 9.737 1.290 -19.104 1.00 63.09 93 ALA A C 1
ATOM 709 O O . ALA A 1 93 ? 10.162 0.318 -19.730 1.00 63.09 93 ALA A O 1
ATOM 710 N N . ALA A 1 94 ? 9.270 1.184 -17.854 1.00 62.34 94 ALA A N 1
ATOM 711 C CA . ALA A 1 94 ? 9.026 -0.109 -17.237 1.00 62.34 94 ALA A CA 1
ATOM 712 C C . ALA A 1 94 ? 7.825 -0.775 -17.924 1.00 62.34 94 ALA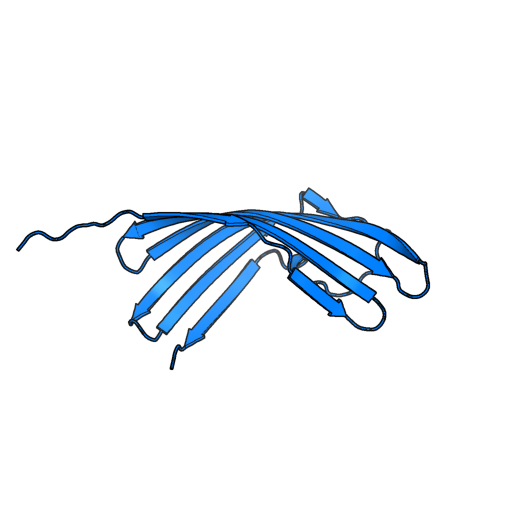 A C 1
ATOM 714 O O . ALA A 1 94 ? 6.855 -0.084 -18.252 1.00 62.34 94 ALA A O 1
ATOM 715 N N . PRO A 1 95 ? 7.864 -2.099 -18.163 1.00 60.00 95 PRO A N 1
ATOM 716 C CA . PRO A 1 95 ? 6.736 -2.794 -18.764 1.00 60.00 95 PRO A CA 1
ATOM 717 C C . PRO A 1 95 ? 5.485 -2.517 -17.930 1.00 60.00 95 PRO A C 1
ATOM 719 O O . PRO A 1 95 ? 5.523 -2.627 -16.704 1.00 60.00 95 PRO A O 1
ATOM 722 N N . ALA A 1 96 ? 4.393 -2.134 -18.598 1.00 53.88 96 ALA A N 1
ATOM 723 C CA . ALA A 1 96 ? 3.083 -1.879 -18.000 1.00 53.88 96 ALA A CA 1
ATOM 724 C C . ALA A 1 96 ? 2.439 -3.193 -17.534 1.00 53.88 96 ALA A C 1
ATOM 726 O O . ALA A 1 96 ? 1.365 -3.590 -17.977 1.00 53.88 96 ALA A O 1
ATOM 727 N N . VAL A 1 97 ? 3.132 -3.925 -16.674 1.00 55.97 97 VAL A N 1
ATOM 728 C CA . VAL A 1 97 ? 2.529 -5.001 -15.914 1.00 55.97 97 VAL A CA 1
ATOM 729 C C . VAL A 1 97 ? 1.668 -4.313 -14.861 1.00 55.97 97 VAL A C 1
ATOM 731 O O . VAL A 1 97 ? 2.058 -3.297 -14.286 1.00 55.97 97 VAL A O 1
ATOM 734 N N . SER A 1 98 ? 0.466 -4.837 -14.641 1.00 52.47 98 SER A N 1
ATOM 735 C CA . SER A 1 98 ? -0.431 -4.419 -13.562 1.00 52.47 98 SER A CA 1
ATOM 736 C C . SER A 1 98 ? 0.211 -4.756 -12.209 1.00 52.47 98 SER A C 1
ATOM 738 O O . SER A 1 98 ? -0.166 -5.721 -11.545 1.00 52.47 98 SER A O 1
ATOM 740 N N . TYR A 1 99 ? 1.230 -4.001 -11.817 1.00 56.34 99 TYR A N 1
ATOM 741 C CA . TYR A 1 99 ? 1.884 -4.133 -10.529 1.00 56.34 99 TYR A CA 1
ATOM 742 C C . TYR A 1 99 ? 0.946 -3.615 -9.442 1.00 56.34 99 TYR A C 1
ATOM 744 O O . TYR A 1 99 ? 0.289 -2.589 -9.628 1.00 56.34 99 TYR A O 1
ATOM 752 N N . GLU A 1 100 ? 0.874 -4.301 -8.300 1.00 56.47 100 GLU A N 1
ATOM 753 C CA . GLU A 1 100 ? -0.105 -3.994 -7.250 1.00 56.47 100 GLU A CA 1
ATOM 754 C C . GLU A 1 100 ? -0.061 -2.519 -6.804 1.00 56.47 100 GLU A C 1
ATOM 756 O O . GLU A 1 100 ? -1.083 -1.963 -6.396 1.00 56.47 100 GLU A O 1
ATOM 761 N N . LEU A 1 101 ? 1.108 -1.864 -6.849 1.00 59.16 101 LEU A N 1
ATOM 762 C CA . LEU A 1 101 ? 1.325 -0.484 -6.379 1.00 59.16 101 LEU A CA 1
ATOM 763 C C . LEU A 1 101 ? 0.638 0.591 -7.240 1.00 59.16 101 LEU A C 1
ATOM 765 O O . LEU A 1 101 ? 0.285 1.642 -6.718 1.00 59.16 101 LEU A O 1
ATOM 769 N N . SER A 1 102 ? 0.283 0.262 -8.483 1.00 58.88 102 SER A N 1
ATOM 770 C CA . SER A 1 102 ? -0.357 1.185 -9.432 1.00 58.88 102 SER A CA 1
ATOM 771 C C . SER A 1 102 ? -1.787 1.621 -9.072 1.00 58.88 102 SER A C 1
ATOM 773 O O . SER A 1 102 ? -2.343 2.508 -9.723 1.00 58.88 102 SER A O 1
ATOM 775 N N . HIS A 1 103 ? -2.403 1.026 -8.045 1.00 70.94 103 HIS A N 1
ATOM 776 C CA . HIS A 1 103 ? -3.759 1.377 -7.629 1.00 70.94 103 HIS A CA 1
ATOM 777 C C . HIS A 1 103 ? -3.736 2.481 -6.563 1.00 70.94 103 HIS A C 1
ATOM 779 O O . HIS A 1 103 ? -3.248 2.244 -5.455 1.00 70.94 103 HIS A O 1
ATOM 785 N N . PRO A 1 104 ? -4.329 3.661 -6.834 1.00 76.62 104 PRO A N 1
ATOM 786 C CA . PRO A 1 104 ? -4.280 4.795 -5.910 1.00 76.62 104 PRO A CA 1
ATOM 787 C C . PRO A 1 104 ? -5.051 4.544 -4.608 1.00 76.62 104 PRO A C 1
ATOM 789 O O . PRO A 1 104 ? -4.843 5.235 -3.610 1.00 76.62 104 PRO A O 1
ATOM 792 N N . ILE A 1 105 ? -5.954 3.560 -4.612 1.00 83.69 105 ILE A N 1
ATOM 793 C CA . ILE A 1 105 ? -6.752 3.148 -3.462 1.00 83.69 105 ILE A CA 1
ATOM 794 C C . ILE A 1 105 ? -6.785 1.621 -3.425 1.00 83.69 105 ILE A C 1
ATOM 796 O O . ILE A 1 105 ? -7.161 0.989 -4.412 1.00 83.69 105 ILE A O 1
ATOM 800 N N . ARG A 1 106 ? -6.443 1.027 -2.278 1.00 83.12 106 ARG A N 1
ATOM 801 C CA . ARG A 1 106 ? -6.644 -0.401 -2.007 1.00 83.12 106 ARG A CA 1
ATOM 802 C C . ARG A 1 106 ? -7.599 -0.584 -0.837 1.00 83.12 106 ARG A C 1
ATOM 804 O O . ARG A 1 106 ? -7.482 0.084 0.190 1.00 83.12 106 ARG A O 1
ATOM 811 N N . LEU A 1 107 ? -8.525 -1.520 -0.994 1.00 86.12 107 LEU A N 1
ATOM 812 C CA . LEU A 1 107 ? -9.438 -1.952 0.057 1.00 86.12 107 LEU A CA 1
ATOM 813 C C . LEU A 1 107 ? -9.032 -3.353 0.499 1.00 86.12 107 LEU A C 1
ATOM 815 O O . LEU A 1 107 ? -8.816 -4.231 -0.335 1.00 86.12 107 LEU A O 1
ATOM 819 N N . ARG A 1 108 ? -8.928 -3.561 1.809 1.00 83.81 108 ARG A N 1
ATOM 820 C CA . ARG A 1 108 ? -8.610 -4.856 2.409 1.00 83.81 108 ARG A CA 1
ATOM 821 C C . ARG A 1 108 ? -9.711 -5.232 3.385 1.00 83.81 108 ARG A C 1
ATOM 823 O O . ARG A 1 108 ? -10.096 -4.424 4.221 1.00 83.81 108 ARG A O 1
ATOM 830 N N . THR A 1 109 ? -10.166 -6.471 3.321 1.00 87.44 109 THR A N 1
ATOM 831 C CA . THR A 1 109 ? -11.006 -7.096 4.347 1.00 87.44 109 THR A CA 1
ATOM 832 C C . THR A 1 109 ? -10.372 -8.427 4.712 1.00 87.44 109 THR A C 1
ATOM 834 O O . THR A 1 109 ? -9.974 -9.171 3.816 1.00 87.44 109 THR A O 1
ATOM 837 N N . GLY A 1 110 ? -10.236 -8.719 6.000 1.00 83.19 110 GLY A N 1
ATOM 838 C CA . GLY A 1 110 ? -9.583 -9.923 6.495 1.00 83.19 110 GLY A CA 1
ATOM 839 C C . GLY A 1 110 ? -10.419 -10.628 7.553 1.00 83.19 110 GLY A C 1
ATOM 840 O O . GLY A 1 110 ? -10.997 -9.985 8.428 1.00 83.19 110 GLY A O 1
ATOM 841 N N . ILE A 1 111 ? -10.437 -11.958 7.473 1.00 85.81 111 ILE A N 1
ATOM 842 C CA . ILE A 1 111 ? -10.965 -12.849 8.507 1.00 85.81 111 ILE A CA 1
ATOM 843 C C . ILE A 1 111 ? -9.792 -13.695 9.006 1.00 85.81 111 ILE A C 1
ATOM 845 O O . ILE A 1 111 ? -9.080 -14.296 8.201 1.00 85.81 111 ILE A O 1
ATOM 849 N N . LYS A 1 112 ? -9.563 -13.709 10.317 1.00 75.88 112 LYS A N 1
ATOM 850 C CA . LYS A 1 112 ? -8.551 -14.523 10.998 1.00 75.88 112 LYS A CA 1
ATOM 851 C C . LYS A 1 112 ? -9.250 -15.734 11.617 1.00 75.88 112 LYS A C 1
ATOM 853 O O . LYS A 1 112 ? -10.273 -15.558 12.276 1.00 75.88 112 LYS A O 1
ATOM 858 N N . PHE A 1 113 ? -8.705 -16.925 11.383 1.00 71.44 113 PHE A N 1
ATOM 859 C CA . PHE A 1 113 ? -9.178 -18.201 11.930 1.00 71.44 113 PHE A CA 1
ATOM 860 C C . PHE A 1 113 ? -8.161 -18.753 12.928 1.00 71.44 113 PHE A C 1
ATOM 862 O O . PHE A 1 113 ? -6.950 -18.511 12.705 1.00 71.44 113 PHE A O 1
#

Sequence (113 aa):
MGTSLGYKSSLQGGISRSRVGNDEVVEFPLIFRYQATKGISAYLGVQGQVVRGLDTSGLMFTEFAPTMGIDVQFTPEWDAGIQFMAPVYQNSAAPAVSYELSHPIRLRTGIKF

Radius of gyration: 16.93 Å; chains: 1; bounding box: 33×28×57 Å

pLDDT: mean 79.69, std 13.45, range [34.75, 94.31]

Organism: NCBI:txid575653